Protein AF-Q0C6Z6-F1 (afdb_monomer)

Solvent-accessible surface area (backbone atoms only — not comparable to full-atom values): 4761 Å² total; per-residue (Å²): 136,87,63,67,66,58,61,50,50,49,52,51,50,50,52,50,50,52,53,52,52,49,53,45,64,72,63,74,44,57,92,43,72,67,51,45,55,48,54,51,51,52,52,37,32,76,66,68,75,38,60,93,80,67,50,64,51,78,47,77,42,74,46,96,95,46,80,72,46,78,46,81,46,74,60,84,128

Nearest PDB structures (foldseek):
  6nr8-assembly1_5  TM=3.687E-01  e=3.205E+00  Homo sapiens
  2wbl-assembly1_B  TM=2.037E-01  e=5.804E+00  Arabidopsis thaliana

Radius of gyration: 17.32 Å; Cα contacts (8 Å, |Δi|>4): 42; chains: 1; bounding box: 35×22×55 Å

Foldseek 3Di:
DDCVPVVVVVVVVVVVVVVVVVVCVVPCNPPDPVVVVVVVLVVCCVVVVAPPPADFDWDWDADPPGTDDIDTDGDDD

pLDDT: mean 73.34, std 13.31, range [45.53, 90.5]

Structure (mmCIF, N/CA/C/O backbone):
data_AF-Q0C6Z6-F1
#
_entry.id   AF-Q0C6Z6-F1
#
loop_
_atom_site.group_PDB
_atom_site.id
_atom_site.type_symbol
_atom_site.label_atom_id
_atom_site.label_alt_id
_atom_site.label_comp_id
_atom_site.label_asym_id
_atom_site.label_entity_id
_atom_site.label_seq_id
_atom_site.pdbx_PDB_ins_code
_atom_site.Cartn_x
_atom_site.Cartn_y
_atom_site.Cartn_z
_atom_site.occupancy
_atom_site.B_iso_or_equiv
_atom_site.auth_seq_id
_atom_site.auth_comp_id
_atom_site.auth_asym_id
_atom_site.auth_atom_id
_atom_site.pdbx_PDB_model_num
ATOM 1 N N . MET A 1 1 ? 3.837 9.933 -37.967 1.00 45.53 1 MET A N 1
ATOM 2 C CA . MET A 1 1 ? 4.756 10.626 -37.041 1.00 45.53 1 MET A CA 1
ATOM 3 C C . MET A 1 1 ? 5.598 9.571 -36.351 1.00 45.53 1 MET A C 1
ATOM 5 O O . MET A 1 1 ? 5.041 8.728 -35.663 1.00 45.53 1 MET A O 1
ATOM 9 N N . HIS A 1 2 ? 6.899 9.540 -36.622 1.00 51.53 2 HIS A N 1
ATOM 10 C CA . HIS A 1 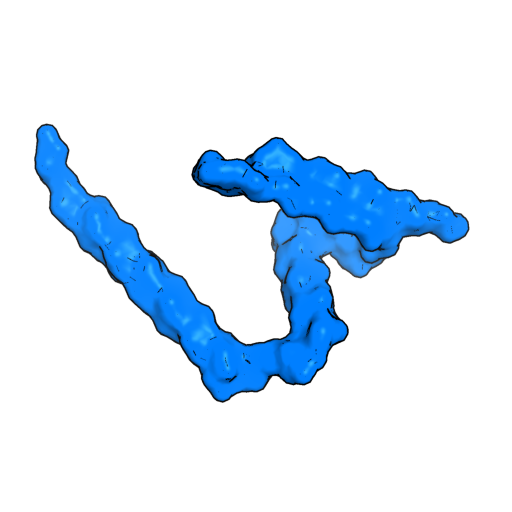2 ? 7.834 8.649 -35.939 1.00 51.53 2 HIS A CA 1
ATOM 11 C C . HIS A 1 2 ? 8.311 9.421 -34.706 1.00 51.53 2 HIS A C 1
ATOM 13 O O . HIS A 1 2 ? 8.845 10.515 -34.880 1.00 51.53 2 HIS A O 1
ATOM 19 N N . ILE A 1 3 ? 8.101 8.909 -33.489 1.00 54.81 3 ILE A N 1
ATOM 20 C CA . ILE A 1 3 ? 8.541 9.585 -32.254 1.00 54.81 3 ILE A CA 1
ATOM 21 C C . ILE A 1 3 ? 9.608 8.730 -31.542 1.00 54.81 3 ILE A C 1
ATOM 23 O O . ILE A 1 3 ? 9.326 8.130 -30.505 1.00 54.81 3 ILE A O 1
ATOM 27 N N . PRO A 1 4 ? 10.838 8.625 -32.088 1.00 55.81 4 PRO A N 1
ATOM 28 C CA . PRO A 1 4 ? 11.925 7.867 -31.464 1.00 55.81 4 PRO A CA 1
ATOM 29 C C . PRO A 1 4 ? 12.293 8.364 -30.061 1.00 55.81 4 PRO A C 1
ATOM 31 O O . PRO A 1 4 ? 12.733 7.574 -29.229 1.00 55.81 4 PRO A O 1
ATOM 34 N N . GLU A 1 5 ? 12.106 9.660 -29.789 1.00 55.47 5 GLU A N 1
ATOM 35 C CA . GLU A 1 5 ? 12.465 10.272 -28.505 1.00 55.47 5 GLU A CA 1
ATOM 36 C C . GLU A 1 5 ? 11.639 9.747 -27.326 1.00 55.47 5 GLU A C 1
ATOM 38 O O . GLU A 1 5 ? 12.201 9.533 -26.253 1.00 55.47 5 GLU A O 1
ATOM 43 N N . LEU A 1 6 ? 10.342 9.471 -27.513 1.00 53.31 6 LEU A N 1
ATOM 44 C CA . LEU A 1 6 ? 9.491 8.943 -26.438 1.00 53.31 6 LEU A CA 1
ATOM 45 C C . LEU A 1 6 ? 9.902 7.513 -26.063 1.00 53.31 6 LEU A C 1
ATOM 47 O O . LEU A 1 6 ? 10.128 7.227 -24.890 1.00 53.31 6 LEU A O 1
ATOM 51 N N . CYS A 1 7 ? 10.145 6.648 -27.055 1.00 52.38 7 CYS A N 1
ATOM 52 C CA . CYS A 1 7 ? 10.654 5.295 -26.804 1.00 5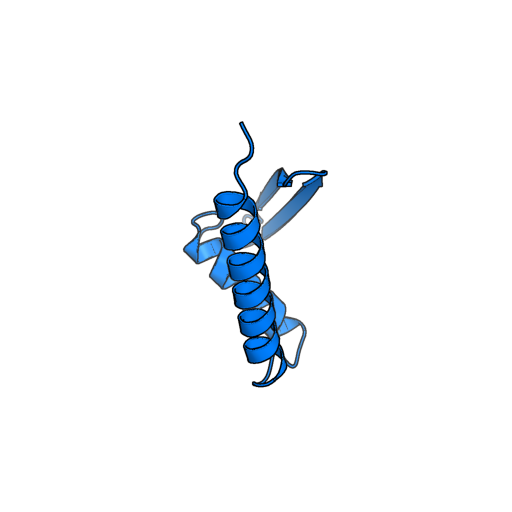2.38 7 CYS A CA 1
ATOM 53 C C . CYS A 1 7 ? 12.044 5.291 -26.149 1.00 52.38 7 CYS A C 1
ATOM 55 O O . CYS A 1 7 ? 12.386 4.356 -25.423 1.00 52.38 7 CYS A O 1
ATOM 57 N N . TYR A 1 8 ? 12.873 6.303 -26.416 1.00 57.62 8 TYR A N 1
ATOM 58 C CA . TYR A 1 8 ? 14.174 6.442 -25.769 1.00 57.62 8 TYR A CA 1
ATOM 59 C C . TYR A 1 8 ? 14.033 6.865 -24.301 1.00 57.62 8 TYR A C 1
ATOM 61 O O . TYR A 1 8 ? 14.713 6.314 -23.432 1.00 57.62 8 TYR A O 1
ATOM 69 N N . GLN A 1 9 ? 13.114 7.788 -24.006 1.00 61.03 9 GLN A N 1
ATOM 70 C CA . GLN A 1 9 ? 12.803 8.172 -22.631 1.00 61.03 9 GLN A CA 1
ATOM 71 C C . GLN A 1 9 ? 12.227 7.007 -21.821 1.00 61.03 9 GLN A C 1
ATOM 73 O O . GLN A 1 9 ? 12.674 6.800 -20.692 1.00 61.03 9 GLN A O 1
ATOM 78 N N . ASP A 1 10 ? 11.338 6.200 -22.404 1.00 62.31 10 ASP A N 1
ATOM 79 C CA . ASP A 1 10 ? 10.782 5.010 -21.747 1.00 62.31 10 ASP A CA 1
ATOM 80 C C . ASP A 1 10 ? 11.872 3.996 -21.392 1.00 62.31 10 ASP A C 1
ATOM 82 O O . ASP A 1 10 ? 11.941 3.525 -20.257 1.00 62.31 10 ASP A O 1
ATOM 86 N N . LYS A 1 11 ? 12.808 3.734 -22.311 1.00 67.56 11 LYS A N 1
ATOM 87 C CA . LYS A 1 11 ? 13.947 2.838 -22.047 1.00 67.56 11 LYS A CA 1
ATOM 88 C C . LYS A 1 11 ? 14.860 3.363 -20.940 1.00 67.56 11 LYS A C 1
ATOM 90 O O . LYS A 1 11 ? 15.339 2.583 -20.115 1.00 67.56 11 LYS A O 1
ATOM 95 N N . LEU A 1 12 ? 15.092 4.675 -20.886 1.00 71.25 12 LEU A N 1
ATOM 96 C CA . LEU A 1 12 ? 15.870 5.299 -19.812 1.00 71.25 12 LEU A CA 1
ATOM 97 C C . LEU A 1 12 ? 15.141 5.245 -18.463 1.00 71.25 12 LEU A C 1
ATOM 99 O O . LEU A 1 12 ? 15.777 5.022 -17.430 1.00 71.25 12 LEU A O 1
ATOM 103 N N . LEU A 1 13 ? 13.821 5.434 -18.453 1.00 70.94 13 LEU A N 1
ATOM 104 C CA . LEU A 1 13 ? 12.973 5.303 -17.266 1.00 70.94 13 LEU A CA 1
ATOM 105 C C . LEU A 1 13 ? 12.948 3.856 -16.760 1.00 70.94 13 LEU A C 1
ATOM 107 O O . LEU A 1 13 ? 13.168 3.621 -15.568 1.00 70.94 13 LEU A O 1
ATOM 111 N N . GLU A 1 14 ? 12.800 2.882 -17.656 1.00 70.38 14 GLU A N 1
ATOM 112 C CA . GLU A 1 14 ? 12.915 1.459 -17.340 1.00 70.38 14 GLU A CA 1
ATOM 113 C C . GLU A 1 14 ? 14.293 1.128 -16.761 1.00 70.38 14 GLU A C 1
ATOM 115 O O . GLU A 1 14 ? 14.388 0.502 -15.705 1.00 70.38 14 GLU A O 1
ATOM 120 N N . GLN A 1 15 ? 15.377 1.593 -17.381 1.00 74.62 15 GLN A N 1
ATOM 121 C CA . GLN A 1 15 ? 16.730 1.335 -16.891 1.00 74.62 15 GLN A CA 1
ATOM 122 C C . GLN A 1 15 ? 16.968 1.961 -15.507 1.00 74.62 15 GLN A C 1
ATOM 124 O O . GLN A 1 15 ? 17.543 1.319 -14.621 1.00 74.62 15 GLN A O 1
ATOM 129 N N . LYS A 1 16 ? 16.474 3.184 -15.272 1.00 73.31 16 LYS A N 1
ATOM 130 C CA . LYS A 1 16 ? 16.519 3.841 -13.955 1.00 73.31 16 LYS A CA 1
ATOM 131 C C . LYS A 1 16 ? 15.716 3.067 -12.910 1.00 73.31 16 LYS A C 1
ATOM 133 O O . LYS A 1 16 ? 16.207 2.885 -11.796 1.00 73.31 16 LYS A O 1
ATOM 138 N N . SER A 1 17 ? 14.528 2.572 -13.260 1.00 67.25 17 SER A N 1
ATOM 139 C CA . SER A 1 17 ? 13.695 1.767 -12.356 1.00 67.25 17 SER A CA 1
ATOM 140 C C . SER A 1 17 ? 14.365 0.438 -11.988 1.00 67.25 17 SER A C 1
ATOM 142 O O . SER A 1 17 ? 14.440 0.106 -10.805 1.00 67.25 17 SER A O 1
ATOM 144 N N . ARG A 1 18 ? 14.975 -0.258 -12.958 1.00 69.25 18 ARG A N 1
ATOM 145 C CA . ARG A 1 18 ? 15.744 -1.496 -12.739 1.00 69.25 18 ARG A CA 1
ATOM 146 C C . ARG A 1 18 ? 16.952 -1.258 -11.842 1.00 69.25 18 ARG A C 1
ATOM 148 O O . ARG A 1 18 ? 17.155 -1.995 -10.884 1.00 69.25 18 ARG A O 1
ATOM 155 N N . THR A 1 19 ? 17.709 -0.192 -12.094 1.00 68.81 19 THR A N 1
ATOM 156 C CA . THR A 1 19 ? 18.879 0.167 -11.276 1.00 68.81 19 THR A CA 1
ATOM 157 C C . THR A 1 19 ? 18.464 0.529 -9.848 1.00 68.81 19 THR A C 1
ATOM 159 O O . THR A 1 19 ? 19.134 0.163 -8.883 1.00 68.81 19 THR A O 1
ATOM 162 N N . ARG A 1 20 ? 17.330 1.222 -9.685 1.00 63.41 20 ARG A N 1
ATOM 163 C CA . ARG A 1 20 ? 16.764 1.549 -8.373 1.00 63.41 20 ARG A CA 1
ATOM 164 C C . ARG A 1 20 ? 16.324 0.283 -7.634 1.00 63.41 20 ARG A C 1
ATOM 166 O O . ARG A 1 20 ? 16.708 0.114 -6.482 1.00 63.41 20 ARG A O 1
ATOM 173 N N . 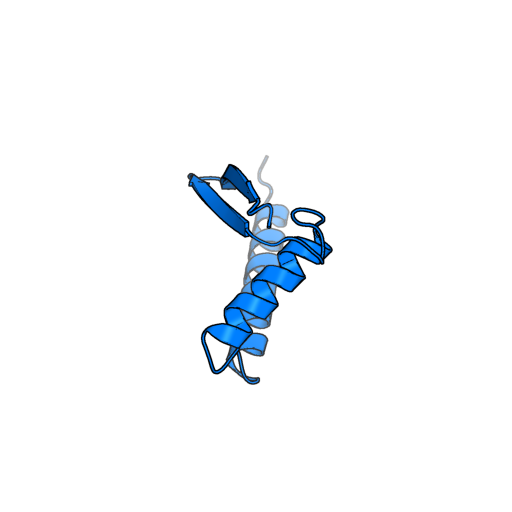ALA A 1 21 ? 15.614 -0.628 -8.297 1.00 59.47 21 ALA A N 1
ATOM 174 C CA . ALA A 1 21 ? 15.229 -1.920 -7.730 1.00 59.47 21 ALA A CA 1
ATOM 175 C C . ALA A 1 21 ? 16.455 -2.757 -7.319 1.00 59.47 21 ALA A C 1
ATOM 177 O O . ALA A 1 21 ? 16.483 -3.297 -6.217 1.00 59.47 21 ALA A O 1
ATOM 178 N N . GLN A 1 22 ? 17.508 -2.777 -8.143 1.00 60.25 22 GLN A N 1
ATOM 179 C CA . GLN A 1 22 ? 18.757 -3.487 -7.849 1.00 60.25 22 GLN A CA 1
ATOM 180 C C . GLN A 1 22 ? 19.515 -2.908 -6.644 1.00 60.25 22 GLN A C 1
ATOM 182 O O . GLN A 1 22 ? 20.069 -3.658 -5.837 1.00 60.25 22 GLN A O 1
ATOM 187 N N . LYS A 1 23 ? 19.502 -1.578 -6.464 1.00 58.12 23 LYS A N 1
ATOM 188 C CA . LYS A 1 23 ? 20.050 -0.932 -5.258 1.00 58.12 23 LYS A CA 1
ATOM 189 C C . LYS A 1 23 ? 19.300 -1.355 -3.990 1.00 58.12 23 LYS A C 1
ATOM 191 O O . LYS A 1 23 ? 19.940 -1.589 -2.968 1.00 58.12 23 LYS A O 1
ATOM 196 N N . TYR A 1 24 ? 17.978 -1.523 -4.065 1.00 54.66 24 TYR A N 1
ATOM 197 C CA . TYR A 1 24 ? 17.177 -2.021 -2.940 1.00 54.66 24 TYR A CA 1
ATOM 198 C C . TYR A 1 24 ? 17.366 -3.523 -2.675 1.00 54.66 24 TYR A C 1
ATOM 200 O O . TYR A 1 24 ? 17.256 -3.950 -1.528 1.00 54.66 24 TYR A O 1
ATOM 208 N N . THR A 1 25 ? 17.701 -4.334 -3.684 1.00 53.09 25 THR A N 1
ATOM 209 C CA . THR A 1 25 ? 18.019 -5.759 -3.472 1.00 53.09 25 THR A CA 1
ATOM 210 C C . THR A 1 25 ? 19.436 -5.984 -2.934 1.00 53.09 25 THR A C 1
ATOM 212 O O . THR A 1 25 ? 19.656 -6.956 -2.219 1.00 53.09 25 THR A O 1
ATOM 215 N N . GLY A 1 26 ? 20.392 -5.092 -3.234 1.00 49.84 26 GLY A N 1
ATOM 216 C CA . GLY A 1 26 ? 21.792 -5.204 -2.796 1.00 49.84 26 GLY A CA 1
ATOM 217 C C . GLY A 1 26 ? 22.086 -4.649 -1.395 1.00 49.84 26 GLY A C 1
ATOM 218 O O . GLY A 1 26 ? 23.002 -5.124 -0.729 1.00 49.84 26 GLY A O 1
ATOM 219 N N . GLN A 1 27 ? 21.299 -3.683 -0.910 1.00 47.16 27 GLN A N 1
ATOM 220 C CA . GLN A 1 27 ? 21.412 -3.137 0.447 1.00 47.16 27 GLN A CA 1
ATOM 221 C C . GLN A 1 27 ? 20.233 -3.583 1.310 1.00 47.16 27 GLN A C 1
ATOM 223 O O . GLN A 1 27 ? 19.355 -2.795 1.638 1.00 47.16 27 GLN A O 1
ATOM 228 N N . GLY A 1 28 ? 20.200 -4.868 1.668 1.00 50.50 28 GLY A N 1
ATOM 229 C CA . GLY A 1 28 ? 19.311 -5.344 2.727 1.00 50.50 28 GLY A CA 1
ATOM 230 C C . GLY A 1 28 ? 17.833 -5.037 2.485 1.00 50.50 28 GLY A C 1
ATOM 231 O O . GLY A 1 28 ? 17.173 -4.478 3.362 1.00 50.50 28 GLY A O 1
ATOM 232 N N . GLY A 1 29 ? 17.302 -5.455 1.331 1.00 51.84 29 GLY A N 1
ATOM 233 C CA . GLY A 1 29 ? 15.861 -5.645 1.187 1.00 51.84 29 GLY A CA 1
ATOM 234 C C . GLY A 1 29 ? 15.309 -6.402 2.408 1.00 51.84 29 GLY A C 1
ATOM 235 O O . GLY A 1 29 ? 16.048 -7.175 3.028 1.00 51.84 29 GLY A O 1
ATOM 236 N N . PRO A 1 30 ? 14.055 -6.145 2.815 1.00 52.53 30 PRO A N 1
ATOM 237 C CA . PRO A 1 30 ? 13.515 -6.606 4.088 1.00 52.53 30 PRO A CA 1
ATOM 238 C C . PRO A 1 30 ? 13.778 -8.104 4.295 1.00 52.53 30 PRO A C 1
ATOM 240 O O . PRO A 1 30 ? 13.127 -8.946 3.685 1.00 52.53 30 PRO A O 1
ATOM 243 N N . LYS A 1 31 ? 14.744 -8.434 5.168 1.00 61.66 31 LYS A N 1
ATOM 244 C CA . LYS A 1 31 ? 15.226 -9.810 5.406 1.00 61.66 31 LYS A CA 1
ATOM 245 C C . LYS A 1 31 ? 14.149 -10.733 5.990 1.00 61.66 31 LYS A C 1
ATOM 247 O O . LYS A 1 31 ? 14.363 -11.931 6.128 1.00 61.66 31 LYS A O 1
ATOM 252 N N . ASN A 1 32 ? 12.997 -10.174 6.360 1.00 69.19 32 ASN A N 1
ATOM 253 C CA . ASN A 1 32 ? 11.844 -10.888 6.873 1.00 69.19 32 ASN A CA 1
ATOM 254 C C . ASN A 1 32 ? 10.539 -10.317 6.286 1.00 69.19 32 ASN A C 1
ATOM 256 O O . ASN A 1 32 ? 10.419 -9.127 5.982 1.00 69.19 32 ASN A O 1
ATOM 260 N N . VAL A 1 33 ? 9.529 -11.183 6.166 1.00 76.69 33 VAL A N 1
ATOM 261 C CA . VAL A 1 33 ? 8.186 -10.851 5.652 1.00 76.69 33 VAL A CA 1
ATOM 262 C C . VAL A 1 33 ? 7.574 -9.653 6.392 1.00 76.69 33 VAL A C 1
ATOM 264 O O . VAL A 1 33 ? 6.885 -8.836 5.787 1.00 76.69 33 VAL A O 1
ATOM 267 N N . ALA A 1 34 ? 7.864 -9.507 7.688 1.00 73.38 34 ALA A N 1
ATOM 268 C CA . ALA A 1 34 ? 7.396 -8.393 8.510 1.00 73.38 34 ALA A CA 1
ATOM 269 C C . ALA A 1 34 ? 7.907 -7.027 8.021 1.00 73.38 34 ALA A C 1
ATOM 271 O O . ALA A 1 34 ? 7.135 -6.073 7.944 1.00 73.38 34 ALA A O 1
ATOM 272 N N . SER A 1 35 ? 9.183 -6.928 7.644 1.00 77.75 35 SER A N 1
ATOM 273 C CA . SER A 1 35 ? 9.757 -5.678 7.140 1.00 77.75 35 SER A CA 1
ATOM 274 C C . SER A 1 35 ? 9.214 -5.331 5.752 1.00 77.75 35 SER A C 1
ATOM 276 O O . SER A 1 35 ? 9.011 -4.158 5.457 1.00 77.75 35 SER A O 1
ATOM 278 N N . CYS A 1 36 ? 8.898 -6.337 4.928 1.00 76.38 36 CYS A N 1
ATOM 279 C CA . CYS A 1 36 ? 8.250 -6.129 3.631 1.00 76.38 36 CYS A CA 1
ATOM 280 C C . CYS A 1 36 ? 6.826 -5.590 3.812 1.00 76.38 36 CYS A C 1
ATOM 282 O O . CYS A 1 36 ? 6.475 -4.560 3.241 1.00 76.38 36 CYS A O 1
ATOM 284 N N . LYS A 1 37 ? 6.044 -6.207 4.709 1.00 79.88 37 LYS A N 1
ATOM 285 C CA . LYS A 1 37 ? 4.711 -5.715 5.090 1.00 79.88 37 LYS A CA 1
ATOM 286 C C . LYS A 1 37 ? 4.759 -4.271 5.595 1.00 79.88 37 LYS A C 1
ATOM 288 O O . LYS A 1 37 ? 3.918 -3.471 5.205 1.00 79.88 37 LYS A O 1
ATOM 293 N N . ARG A 1 38 ? 5.76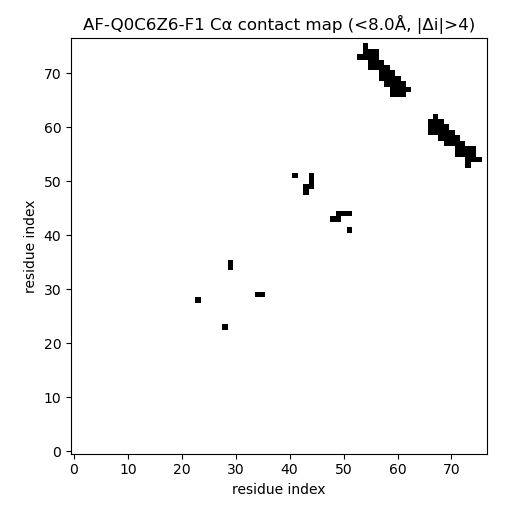3 -3.917 6.406 1.00 82.50 38 ARG A N 1
ATOM 294 C CA . ARG A 1 38 ? 5.945 -2.548 6.914 1.00 82.50 38 ARG A CA 1
ATOM 295 C C . ARG A 1 38 ? 6.298 -1.551 5.810 1.00 82.50 38 ARG A C 1
ATOM 297 O O . ARG A 1 38 ? 5.738 -0.464 5.788 1.00 82.50 38 ARG A O 1
ATOM 304 N N . ALA A 1 39 ? 7.187 -1.912 4.886 1.00 85.31 39 ALA A N 1
ATOM 305 C CA . ALA A 1 39 ? 7.529 -1.053 3.753 1.00 85.31 39 ALA A CA 1
ATOM 306 C C . ALA A 1 39 ? 6.312 -0.790 2.850 1.00 85.31 39 ALA A C 1
ATOM 308 O O . ALA A 1 39 ? 6.087 0.348 2.446 1.00 85.31 39 ALA A O 1
ATOM 309 N N . ILE A 1 40 ? 5.502 -1.823 2.595 1.00 83.81 40 ILE A N 1
ATOM 310 C CA . ILE A 1 40 ? 4.250 -1.708 1.837 1.00 83.81 40 ILE A CA 1
ATOM 311 C C . ILE A 1 40 ? 3.253 -0.812 2.581 1.00 83.81 40 ILE A C 1
ATOM 313 O O . ILE A 1 40 ? 2.719 0.113 1.981 1.00 83.81 40 ILE A O 1
ATOM 317 N N . ALA A 1 41 ? 3.040 -1.026 3.882 1.00 82.50 41 ALA A N 1
ATOM 318 C CA . ALA A 1 41 ? 2.143 -0.190 4.683 1.00 82.50 41 ALA A CA 1
ATOM 319 C C . ALA A 1 41 ? 2.576 1.286 4.682 1.00 82.50 41 ALA A C 1
ATOM 321 O O . ALA A 1 41 ? 1.752 2.162 4.444 1.00 82.50 41 ALA A O 1
ATOM 322 N N . ASN A 1 42 ? 3.873 1.560 4.857 1.00 84.62 42 ASN A N 1
ATOM 323 C CA . ASN A 1 42 ? 4.416 2.919 4.809 1.00 84.62 42 ASN A CA 1
ATOM 324 C C . ASN A 1 42 ? 4.217 3.568 3.436 1.00 84.62 42 ASN A C 1
ATOM 326 O O . ASN A 1 42 ? 3.863 4.739 3.356 1.00 84.62 42 ASN A O 1
ATOM 330 N N . PHE A 1 43 ? 4.444 2.818 2.354 1.00 87.06 43 PHE A N 1
ATOM 331 C CA . PHE A 1 43 ? 4.189 3.311 1.004 1.00 87.06 43 PHE A CA 1
ATOM 332 C C . PHE A 1 43 ? 2.715 3.686 0.825 1.00 87.06 43 PHE A C 1
ATOM 334 O O . PHE A 1 43 ? 2.426 4.798 0.397 1.00 87.06 43 PHE A O 1
ATOM 341 N N . LEU A 1 44 ? 1.798 2.799 1.219 1.00 87.12 44 LEU A N 1
ATOM 342 C CA . LEU A 1 44 ? 0.358 3.024 1.094 1.00 87.12 44 LEU A CA 1
ATOM 343 C C . LEU A 1 44 ? -0.126 4.213 1.939 1.00 87.12 44 LEU A C 1
ATOM 345 O O . LEU A 1 44 ? -0.960 4.988 1.471 1.00 87.12 44 LEU A O 1
ATOM 349 N N . ALA A 1 45 ? 0.431 4.390 3.141 1.00 85.50 45 ALA A N 1
ATOM 350 C CA . ALA A 1 45 ? 0.149 5.537 4.000 1.00 85.50 45 ALA A CA 1
ATOM 351 C C . ALA A 1 45 ? 0.661 6.854 3.396 1.00 85.50 45 ALA A C 1
ATOM 353 O O . ALA A 1 45 ? -0.059 7.846 3.380 1.00 85.50 45 ALA A O 1
ATOM 354 N N . ASN A 1 46 ? 1.870 6.854 2.825 1.00 87.62 46 ASN A N 1
ATOM 355 C CA . ASN A 1 46 ? 2.429 8.026 2.143 1.00 87.62 46 ASN A CA 1
ATOM 356 C C . ASN A 1 46 ? 1.644 8.411 0.880 1.00 87.62 46 ASN A C 1
ATOM 358 O O . ASN A 1 46 ? 1.704 9.559 0.454 1.00 87.62 46 ASN A O 1
ATOM 362 N N . THR A 1 47 ? 0.941 7.457 0.265 1.00 85.00 47 THR A N 1
ATOM 363 C CA . THR A 1 47 ? 0.032 7.708 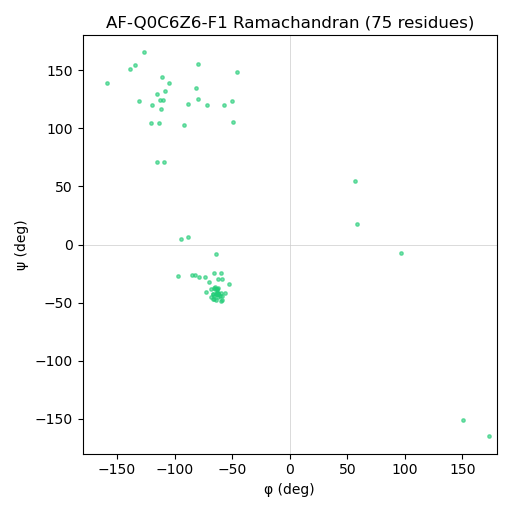-0.864 1.00 85.00 47 THR A CA 1
ATOM 364 C C . THR A 1 47 ? -1.395 8.055 -0.430 1.00 85.00 47 THR A C 1
ATOM 366 O O . THR A 1 47 ? -2.272 8.105 -1.284 1.00 85.00 47 THR A O 1
ATOM 369 N N . GLU A 1 48 ? -1.646 8.229 0.875 1.00 84.19 48 GLU A N 1
ATOM 370 C CA . GLU A 1 48 ? -2.969 8.515 1.463 1.00 84.19 48 GLU A CA 1
ATOM 371 C C . GLU A 1 48 ? -4.041 7.447 1.162 1.00 84.19 48 GLU A C 1
ATOM 373 O O . GLU A 1 48 ? -5.240 7.664 1.314 1.00 84.19 48 GLU A O 1
ATOM 378 N N . LEU A 1 49 ? -3.606 6.252 0.755 1.00 81.38 49 LEU A N 1
ATOM 379 C CA . LEU A 1 49 ? -4.474 5.149 0.340 1.00 81.38 49 LEU A CA 1
ATOM 380 C C . LEU A 1 49 ? -5.003 4.368 1.555 1.00 81.38 49 LEU A C 1
ATOM 382 O O . LEU A 1 49 ? -6.077 3.770 1.519 1.00 81.38 49 LEU A O 1
ATOM 386 N N . ILE A 1 50 ? -4.246 4.414 2.652 1.00 84.25 50 ILE A N 1
ATOM 387 C CA . ILE A 1 50 ? -4.665 4.033 4.000 1.00 84.25 50 ILE A CA 1
ATOM 388 C C . ILE A 1 50 ? -4.204 5.111 4.980 1.00 84.25 50 ILE A C 1
ATOM 390 O O . ILE A 1 50 ? -3.218 5.804 4.732 1.00 84.25 50 ILE A O 1
ATOM 394 N N . THR A 1 51 ? -4.886 5.235 6.111 1.00 83.38 51 THR A N 1
ATOM 395 C CA . THR A 1 51 ? -4.439 6.112 7.193 1.00 83.38 51 THR A CA 1
ATOM 396 C C . THR A 1 51 ? -3.333 5.428 8.015 1.00 83.38 51 THR A C 1
ATOM 398 O O . THR A 1 51 ? -3.256 4.195 8.030 1.00 83.38 51 THR A O 1
ATOM 401 N N . PRO A 1 52 ? -2.454 6.177 8.710 1.00 79.19 52 PRO A N 1
ATOM 402 C CA . PRO A 1 52 ? -1.379 5.594 9.526 1.00 79.19 52 PRO A CA 1
ATOM 403 C C . PRO A 1 52 ? -1.867 4.676 10.658 1.00 79.19 52 PRO A C 1
ATOM 405 O O . PRO A 1 52 ? -1.132 3.802 11.111 1.00 79.19 52 PRO A O 1
ATOM 408 N N . ASP A 1 53 ? -3.100 4.880 11.112 1.00 82.06 53 ASP A N 1
ATOM 409 C CA . ASP A 1 53 ? -3.801 4.116 12.143 1.00 82.06 53 ASP A CA 1
ATOM 410 C C . ASP A 1 53 ? -4.696 3.002 11.572 1.00 82.06 53 ASP A C 1
ATOM 412 O O . ASP A 1 53 ? -5.390 2.317 12.325 1.00 82.06 53 ASP A O 1
ATOM 416 N N . PHE A 1 54 ? -4.675 2.786 10.251 1.00 84.19 54 PHE A N 1
ATOM 417 C CA . PHE A 1 54 ? -5.476 1.753 9.607 1.00 84.19 54 PHE A CA 1
ATOM 418 C C . PHE A 1 54 ? -5.177 0.365 10.188 1.00 84.19 54 PHE A C 1
ATOM 420 O O . PHE A 1 54 ? -4.069 -0.166 10.077 1.00 84.19 54 PHE A O 1
ATOM 427 N N . SER A 1 55 ? -6.216 -0.256 10.744 1.00 83.88 55 SER A N 1
ATOM 428 C CA . SER A 1 55 ? -6.203 -1.634 11.220 1.00 83.88 55 SER A CA 1
ATOM 429 C C . SER A 1 55 ? -7.270 -2.425 10.475 1.00 83.88 55 SER A C 1
ATOM 431 O O . SER A 1 55 ? -8.467 -2.297 10.730 1.00 83.88 55 SER A O 1
ATOM 433 N N . GLY A 1 56 ? -6.842 -3.247 9.522 1.00 85.25 56 GLY A N 1
ATOM 434 C CA . GLY A 1 56 ? -7.771 -3.989 8.687 1.00 85.25 56 GLY A CA 1
ATOM 435 C C . GLY A 1 56 ? -7.098 -4.745 7.553 1.00 85.25 56 GLY A C 1
ATOM 436 O O . GLY A 1 56 ? -5.882 -4.953 7.534 1.00 85.25 56 GLY A O 1
ATOM 437 N N . LYS A 1 57 ? -7.912 -5.167 6.589 1.00 87.25 57 LYS A N 1
ATOM 438 C CA . LYS A 1 57 ? -7.486 -5.852 5.371 1.00 87.25 57 LYS A CA 1
ATOM 439 C C . LYS A 1 57 ? -7.640 -4.910 4.181 1.00 87.25 57 LYS A 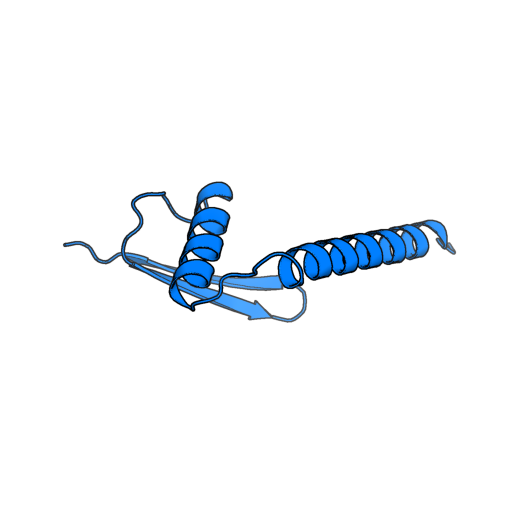C 1
ATOM 441 O O . LYS A 1 57 ? -8.692 -4.308 3.998 1.00 87.25 57 LYS A O 1
ATOM 446 N N . LEU A 1 58 ? -6.597 -4.821 3.362 1.00 85.62 58 LEU A N 1
ATOM 447 C CA . LEU A 1 58 ? -6.623 -4.131 2.077 1.00 85.62 58 LEU A CA 1
ATOM 448 C C . LEU A 1 58 ? -6.467 -5.174 0.966 1.00 85.62 58 LEU A C 1
ATOM 450 O O . LEU A 1 58 ? -5.509 -5.950 0.984 1.00 85.62 58 LEU A O 1
ATOM 454 N N . VAL A 1 59 ? -7.401 -5.213 0.021 1.00 87.25 59 VAL A N 1
ATOM 455 C CA . VAL A 1 59 ? -7.326 -6.064 -1.174 1.00 87.25 59 VAL A CA 1
ATOM 456 C C . VAL A 1 59 ? -7.096 -5.161 -2.372 1.00 87.25 59 VAL A C 1
ATOM 458 O O . VAL A 1 59 ? -7.873 -4.247 -2.609 1.00 87.25 59 VAL A O 1
ATOM 461 N N . ILE A 1 60 ? -6.030 -5.415 -3.126 1.00 86.06 60 ILE A N 1
ATOM 462 C CA . ILE A 1 60 ? -5.736 -4.698 -4.368 1.00 86.06 60 ILE A CA 1
ATOM 463 C C . ILE A 1 60 ? -5.707 -5.735 -5.484 1.00 86.06 60 ILE A C 1
ATOM 465 O O . ILE A 1 60 ? -4.918 -6.680 -5.433 1.00 86.06 60 ILE A O 1
ATOM 469 N N . SER A 1 61 ? -6.574 -5.577 -6.478 1.00 88.19 61 SER A N 1
ATOM 470 C CA . SER A 1 61 ? -6.573 -6.403 -7.684 1.00 88.19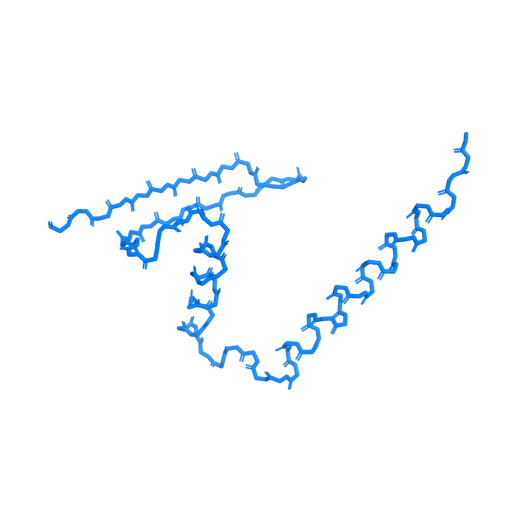 61 SER A CA 1
ATOM 471 C C . SER A 1 61 ? -6.007 -5.616 -8.856 1.00 88.19 61 SER A C 1
ATOM 473 O O . SER A 1 61 ? -6.304 -4.435 -9.041 1.00 88.19 61 SER A O 1
ATOM 475 N N . PHE A 1 62 ? -5.198 -6.301 -9.654 1.00 86.81 62 PHE A N 1
ATOM 476 C CA . PHE A 1 62 ? -4.559 -5.752 -10.841 1.00 86.81 62 PHE A CA 1
ATOM 477 C C . PHE A 1 62 ? -5.170 -6.393 -12.089 1.00 86.81 62 PHE A C 1
ATOM 479 O O . PHE A 1 62 ? -5.478 -7.586 -12.092 1.00 86.81 62 PHE A O 1
ATOM 486 N N . LYS A 1 63 ? -5.304 -5.609 -13.156 1.00 90.50 63 LYS A N 1
ATOM 487 C CA . LYS A 1 63 ? -5.617 -6.070 -14.516 1.00 90.50 63 LYS A CA 1
ATOM 488 C C . LYS A 1 63 ? -4.546 -5.513 -15.458 1.00 90.50 63 LYS A C 1
ATOM 490 O O . LYS A 1 63 ? -3.791 -4.624 -15.066 1.00 90.50 63 LYS A O 1
ATOM 495 N N . GLU A 1 64 ? -4.439 -6.028 -16.683 1.00 88.81 64 GLU A N 1
ATOM 496 C CA . GLU A 1 64 ? -3.539 -5.427 -17.676 1.00 88.81 64 GLU A CA 1
ATOM 497 C C . GLU A 1 64 ? -3.773 -3.910 -17.767 1.00 88.81 64 GLU A C 1
ATOM 499 O O . GLU A 1 64 ? -4.901 -3.459 -17.965 1.00 88.81 64 GLU A O 1
ATOM 504 N N . GLY A 1 65 ? -2.706 -3.133 -17.558 1.00 81.00 65 GLY A N 1
ATOM 505 C CA . GLY A 1 65 ? -2.744 -1.669 -17.558 1.00 81.00 65 GLY A CA 1
ATOM 506 C C . GLY A 1 65 ? -2.863 -0.993 -16.186 1.00 81.00 65 GLY A C 1
ATOM 507 O O . GLY A 1 65 ? -2.706 0.223 -16.129 1.00 81.00 65 GLY A O 1
ATOM 508 N N . GLY A 1 66 ? -3.074 -1.721 -15.079 1.00 85.31 66 GLY A N 1
ATOM 509 C CA . GLY A 1 66 ? -2.999 -1.124 -13.739 1.00 85.31 66 GLY A CA 1
ATOM 510 C C . GLY A 1 66 ? -3.882 -1.762 -12.667 1.00 85.31 66 GLY A C 1
ATOM 511 O O . GLY A 1 66 ? -4.159 -2.961 -12.671 1.00 85.31 66 GLY A O 1
ATOM 512 N N . ILE A 1 67 ? -4.294 -0.941 -11.700 1.00 83.88 67 ILE A N 1
ATOM 513 C CA . ILE A 1 67 ? -5.166 -1.356 -10.597 1.00 83.88 67 ILE A CA 1
ATOM 514 C C . ILE A 1 67 ? -6.608 -1.385 -11.101 1.00 83.88 67 ILE A C 1
ATOM 516 O O . ILE A 1 67 ? -7.110 -0.388 -11.611 1.00 83.88 67 ILE A O 1
ATOM 520 N N . SER A 1 68 ? -7.281 -2.521 -10.942 1.00 86.75 68 SER A N 1
ATOM 521 C CA . SER A 1 68 ? -8.684 -2.681 -11.328 1.00 86.75 68 SER A CA 1
ATOM 522 C C . SER A 1 68 ? -9.646 -2.507 -10.160 1.00 86.75 68 SER A C 1
ATOM 524 O O . SER A 1 68 ? -10.806 -2.174 -10.376 1.00 86.75 68 SER A O 1
ATOM 526 N N . TYR A 1 69 ? -9.195 -2.788 -8.935 1.00 86.19 69 TYR A N 1
ATOM 527 C CA . TYR A 1 69 ? -10.054 -2.800 -7.754 1.00 86.19 69 TYR A CA 1
ATOM 528 C C . TYR A 1 69 ? -9.240 -2.630 -6.469 1.00 86.19 69 TYR A C 1
ATOM 530 O O . TYR A 1 69 ? -8.168 -3.224 -6.332 1.00 86.19 69 TYR A O 1
ATOM 538 N N . ILE A 1 70 ? -9.762 -1.832 -5.535 1.00 86.38 70 ILE A N 1
ATOM 539 C CA . ILE A 1 70 ? -9.224 -1.662 -4.183 1.00 86.38 70 ILE A CA 1
ATOM 540 C C . ILE A 1 70 ? -10.384 -1.826 -3.197 1.00 86.38 70 ILE A C 1
ATOM 542 O O . ILE A 1 70 ? -11.366 -1.092 -3.273 1.00 86.38 70 ILE A O 1
ATOM 546 N N . GLU A 1 71 ? -10.254 -2.762 -2.261 1.00 87.56 71 GLU A N 1
ATOM 547 C CA . GLU A 1 71 ? -11.192 -2.986 -1.157 1.00 87.56 71 GLU A CA 1
ATOM 548 C C . GLU A 1 71 ? -10.507 -2.701 0.174 1.00 87.56 71 GLU A C 1
ATOM 550 O O . GLU A 1 71 ? -9.440 -3.254 0.457 1.00 87.56 71 GLU A O 1
ATOM 555 N N . LYS A 1 72 ? -11.144 -1.884 1.015 1.00 86.31 72 LYS A N 1
ATOM 556 C CA . LYS A 1 72 ? -10.706 -1.595 2.381 1.00 86.31 72 LYS A CA 1
ATOM 557 C C . LYS A 1 72 ? -11.714 -2.199 3.355 1.00 86.31 72 LYS A C 1
ATOM 559 O O . LYS A 1 72 ? -12.865 -1.781 3.386 1.00 86.31 72 LYS A O 1
ATOM 564 N N . VAL A 1 73 ? -11.274 -3.162 4.158 1.00 85.31 73 VAL A N 1
ATOM 565 C CA . VAL A 1 73 ? -12.078 -3.785 5.215 1.00 85.31 73 VAL A CA 1
ATOM 566 C C . VAL A 1 73 ? -11.466 -3.408 6.556 1.00 85.31 73 VAL A C 1
ATOM 568 O O . VAL A 1 73 ? -10.412 -3.924 6.928 1.00 85.31 73 VAL A O 1
ATOM 571 N N . GLU A 1 74 ? -12.102 -2.490 7.273 1.00 81.19 74 GLU A N 1
ATOM 572 C CA . GLU A 1 74 ? -11.662 -2.062 8.603 1.00 81.19 74 GLU A CA 1
ATOM 573 C C . GLU A 1 74 ? -12.136 -3.048 9.670 1.00 81.19 74 GLU A C 1
ATOM 575 O O . GLU A 1 74 ? -13.286 -3.486 9.668 1.00 81.19 74 GLU A O 1
ATOM 580 N N . GLN A 1 75 ? -11.243 -3.408 10.591 1.00 73.06 75 GLN A N 1
ATOM 581 C CA . GLN A 1 75 ? -11.639 -4.089 11.817 1.00 73.06 75 GLN A CA 1
ATOM 582 C C . GLN A 1 75 ? -11.885 -3.031 12.884 1.00 73.06 75 GLN A C 1
ATOM 584 O O . GLN A 1 75 ? -10.941 -2.489 13.457 1.00 73.06 75 GLN A O 1
ATOM 589 N N . ILE A 1 76 ? -13.158 -2.753 13.145 1.00 67.38 76 ILE A N 1
ATOM 590 C CA . 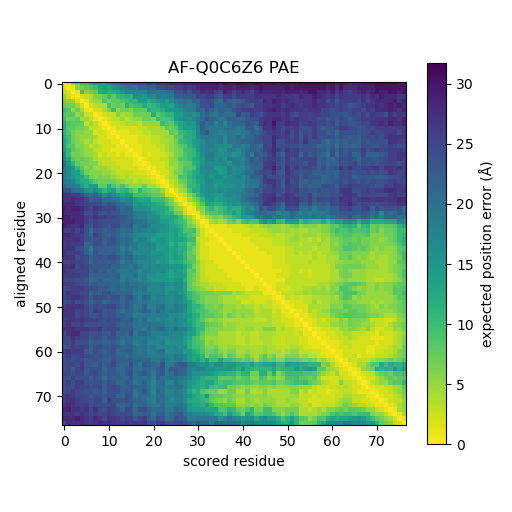ILE A 1 76 ? -13.567 -1.979 14.314 1.00 67.38 76 ILE A CA 1
ATOM 591 C C . ILE A 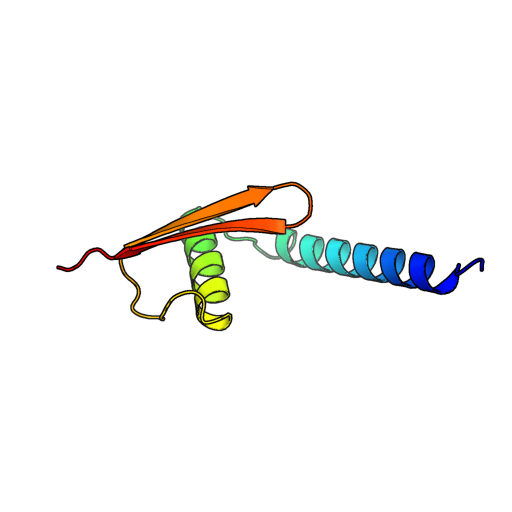1 76 ? -13.359 -2.891 15.530 1.00 67.38 76 ILE A C 1
ATOM 593 O O . ILE A 1 76 ? -13.892 -4.003 15.559 1.00 67.38 76 ILE A O 1
ATOM 597 N N . LYS A 1 77 ? -12.518 -2.459 16.472 1.00 58.91 77 LYS A N 1
ATOM 598 C CA . LYS A 1 77 ? -12.368 -3.113 17.778 1.00 58.91 77 LYS A CA 1
ATOM 599 C C . LYS A 1 77 ? -13.480 -2.693 18.722 1.00 58.91 77 LYS A C 1
ATOM 601 O O . LYS A 1 77 ? -13.852 -1.501 18.674 1.00 58.91 77 LYS A O 1
#

Sequence (77 aa):
MHIPELCYQDKLLEQKSRTRAQKYTGQGGPKNVASCKRAIANFLANTELITPDFSGKLVISFKEGGISYIEKVEQIK

Mean predicted aligned error: 14.04 Å

Organism: Syntrophotalea carbinolica (strain DSM 2380 / NBRC 103641 / GraBd1) (NCBI:txid338963)

Secondary structure (DSSP, 8-state):
---HHHHHHHHHHHHHHHHHHHHHHHS---SSHHHHHHHHHHHHHHTTSS-TT--EEEEEEEETTEEEEEEEEE---